Protein AF-A0A0H5PZJ0-F1 (afdb_monomer)

Structure (mmCIF, N/CA/C/O backbone):
data_AF-A0A0H5PZJ0-F1
#
_entry.id   AF-A0A0H5PZJ0-F1
#
loop_
_atom_site.group_PDB
_atom_site.id
_atom_site.type_symbol
_atom_site.label_atom_id
_atom_site.label_alt_id
_atom_site.label_comp_id
_atom_site.label_asym_id
_atom_site.label_entity_id
_atom_site.label_seq_id
_atom_site.pdbx_PDB_ins_code
_atom_site.Cartn_x
_atom_site.Cartn_y
_atom_site.Cartn_z
_atom_site.occupancy
_atom_site.B_iso_or_equiv
_atom_site.auth_seq_id
_atom_site.auth_comp_id
_atom_site.auth_asym_id
_atom_site.auth_atom_id
_atom_site.pdbx_PDB_model_num
ATOM 1 N N . MET A 1 1 ? 26.920 5.201 -25.043 1.00 36.59 1 MET A N 1
ATOM 2 C CA . MET A 1 1 ? 25.593 5.318 -24.399 1.00 36.59 1 MET A CA 1
ATOM 3 C C . MET A 1 1 ? 24.559 4.754 -25.353 1.00 36.59 1 MET A C 1
ATOM 5 O O . MET A 1 1 ? 24.297 5.384 -26.364 1.00 36.59 1 MET A O 1
ATOM 9 N N . ASN A 1 2 ? 24.051 3.547 -25.095 1.00 40.06 2 ASN A N 1
ATOM 10 C CA . ASN A 1 2 ? 23.040 2.918 -25.945 1.00 40.06 2 ASN A CA 1
ATOM 11 C C . ASN A 1 2 ? 21.695 2.981 -25.210 1.00 40.06 2 ASN A C 1
ATOM 13 O O . ASN A 1 2 ? 21.398 2.135 -24.370 1.00 40.06 2 ASN A O 1
ATOM 17 N N . GLN A 1 3 ? 20.933 4.047 -25.455 1.00 49.38 3 GLN A N 1
ATOM 18 C CA . GLN A 1 3 ? 19.572 4.203 -24.945 1.00 49.38 3 GLN A CA 1
ATOM 19 C C . GLN A 1 3 ? 18.599 3.620 -25.972 1.00 49.38 3 GLN A C 1
ATOM 21 O O . GLN A 1 3 ? 18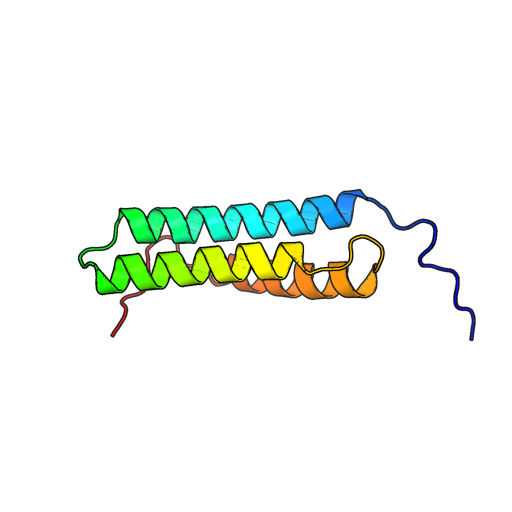.267 4.285 -26.947 1.00 49.38 3 GLN A O 1
ATOM 26 N N . ASN A 1 4 ? 18.202 2.355 -25.803 1.00 50.03 4 ASN A N 1
ATOM 27 C CA . ASN A 1 4 ? 17.067 1.780 -26.545 1.00 50.03 4 ASN A CA 1
ATOM 28 C C . ASN A 1 4 ? 16.504 0.474 -25.939 1.00 50.03 4 ASN A C 1
ATOM 30 O O . ASN A 1 4 ? 15.879 -0.307 -26.649 1.00 50.03 4 ASN A O 1
ATOM 34 N N . ASN A 1 5 ? 16.693 0.223 -24.637 1.00 51.47 5 ASN A N 1
ATOM 35 C CA . ASN A 1 5 ? 16.151 -0.980 -23.980 1.00 51.47 5 ASN A CA 1
ATOM 36 C C . ASN A 1 5 ? 14.711 -0.820 -23.453 1.00 51.47 5 ASN A C 1
ATOM 38 O O . ASN A 1 5 ? 14.109 -1.811 -23.049 1.00 51.47 5 ASN A O 1
ATOM 42 N N . ASP A 1 6 ? 14.138 0.386 -23.494 1.00 54.81 6 ASP A N 1
ATOM 43 C CA . ASP A 1 6 ? 12.806 0.659 -22.929 1.00 54.81 6 ASP A CA 1
ATOM 44 C C . ASP A 1 6 ? 11.645 0.355 -23.897 1.00 54.81 6 ASP A C 1
ATOM 46 O O . ASP A 1 6 ? 10.484 0.369 -23.500 1.00 54.81 6 ASP A O 1
ATOM 50 N N . LYS A 1 7 ? 11.918 0.049 -25.176 1.00 53.06 7 LYS A N 1
ATOM 51 C CA . LYS A 1 7 ? 10.858 -0.128 -26.192 1.00 53.06 7 LYS A CA 1
ATOM 52 C C . LYS A 1 7 ? 10.151 -1.491 -26.184 1.00 53.06 7 LYS A C 1
ATOM 54 O O . LYS A 1 7 ? 9.100 -1.606 -26.807 1.00 53.06 7 LYS A O 1
ATOM 59 N N . HIS A 1 8 ? 10.675 -2.494 -25.478 1.00 55.84 8 HIS A N 1
ATOM 60 C CA . HIS A 1 8 ? 10.104 -3.851 -25.429 1.00 55.84 8 HIS A CA 1
ATOM 61 C C . HIS A 1 8 ? 10.218 -4.464 -24.039 1.00 55.84 8 HIS A C 1
ATOM 63 O O . HIS A 1 8 ? 10.747 -5.560 -23.861 1.00 55.84 8 HIS A O 1
ATOM 69 N N . PHE A 1 9 ? 9.788 -3.721 -23.033 1.00 66.06 9 PHE A N 1
ATOM 70 C CA . PHE A 1 9 ? 9.804 -4.233 -21.682 1.00 66.06 9 PHE A CA 1
ATOM 71 C C . PHE A 1 9 ? 8.486 -4.992 -21.370 1.00 66.06 9 PHE A C 1
ATOM 73 O O . PHE A 1 9 ? 7.416 -4.590 -21.827 1.00 66.06 9 PHE A O 1
ATOM 80 N N . ASP A 1 10 ? 8.588 -6.137 -20.682 1.00 70.19 10 ASP A N 1
ATOM 81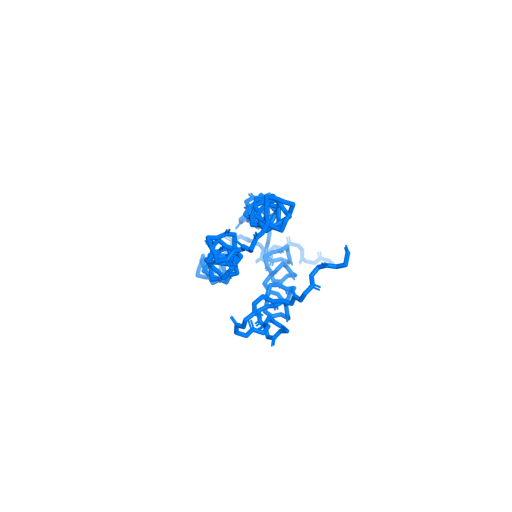 C CA . ASP A 1 10 ? 7.504 -7.107 -20.453 1.00 70.19 10 ASP A CA 1
ATOM 82 C C . ASP A 1 10 ? 6.361 -6.492 -19.620 1.00 70.19 10 ASP A C 1
ATOM 84 O O . ASP A 1 10 ? 6.575 -6.192 -18.439 1.00 70.19 10 ASP A O 1
ATOM 88 N N . PRO A 1 11 ? 5.141 -6.331 -20.173 1.00 76.75 11 PRO A N 1
ATOM 89 C CA . PRO A 1 11 ? 4.021 -5.737 -19.441 1.00 76.75 11 PRO A CA 1
ATOM 90 C C . PRO A 1 11 ? 3.724 -6.454 -18.116 1.00 76.75 11 PRO A C 1
ATOM 92 O O . PRO A 1 11 ? 3.246 -5.813 -17.178 1.00 76.75 11 PRO A O 1
ATOM 95 N N . MET A 1 12 ? 4.098 -7.732 -17.979 1.00 89.62 12 MET A N 1
ATOM 96 C CA . MET A 1 12 ? 3.865 -8.490 -16.755 1.00 89.62 12 MET A CA 1
ATOM 97 C C . MET A 1 12 ? 4.546 -7.900 -15.521 1.00 89.62 12 MET A C 1
ATOM 99 O O . MET A 1 12 ? 3.998 -8.054 -14.433 1.00 89.62 12 MET A O 1
ATOM 103 N N . ILE A 1 13 ? 5.704 -7.222 -15.605 1.00 91.44 13 ILE A N 1
ATOM 104 C CA . ILE A 1 13 ? 6.280 -6.683 -14.353 1.00 91.44 13 ILE A CA 1
ATOM 105 C C . ILE A 1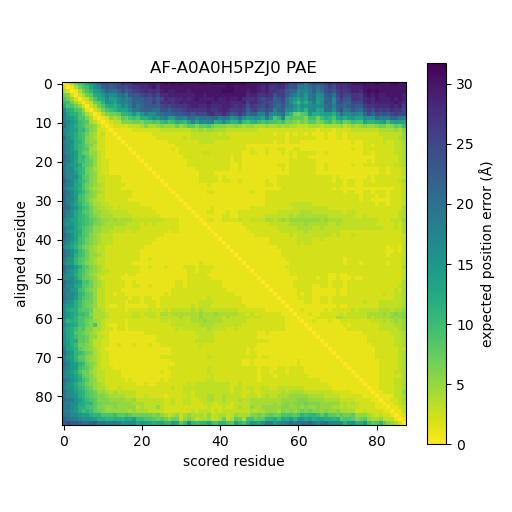 13 ? 5.489 -5.467 -13.857 1.00 91.44 13 ILE A C 1
ATOM 107 O O . ILE A 1 13 ? 5.473 -5.220 -12.651 1.00 91.44 13 ILE A O 1
ATOM 111 N N . TYR A 1 14 ? 4.836 -4.716 -14.755 1.00 93.25 14 TYR A N 1
ATOM 112 C CA . TYR A 1 14 ? 3.908 -3.672 -14.329 1.00 93.25 14 TYR A CA 1
ATOM 113 C C . TYR A 1 14 ? 2.734 -4.314 -13.593 1.00 93.25 14 TYR A C 1
ATOM 115 O O . TYR A 1 14 ? 2.398 -3.877 -12.495 1.00 93.25 14 TYR A O 1
ATOM 123 N N . ASP A 1 15 ? 2.189 -5.411 -14.118 1.00 94.75 15 ASP A N 1
ATOM 124 C CA . ASP A 1 15 ? 1.119 -6.157 -13.453 1.00 94.75 15 ASP A CA 1
ATOM 125 C C . ASP A 1 15 ? 1.563 -6.721 -12.094 1.00 94.75 15 ASP A C 1
ATOM 127 O O . ASP A 1 15 ? 0.840 -6.584 -11.109 1.00 94.75 15 ASP A O 1
ATOM 131 N N . VAL A 1 16 ? 2.788 -7.250 -11.983 1.00 96.62 16 VAL A N 1
ATOM 132 C CA . VAL A 1 16 ? 3.372 -7.684 -10.698 1.00 96.62 16 VAL A CA 1
ATOM 133 C C . VAL A 1 16 ? 3.438 -6.525 -9.701 1.00 96.62 16 VAL A C 1
ATOM 135 O O . VAL A 1 16 ? 3.073 -6.690 -8.536 1.00 96.62 16 VAL A O 1
ATOM 138 N N . MET A 1 17 ? 3.875 -5.341 -10.135 1.00 97.94 17 MET A N 1
ATOM 139 C CA . MET A 1 17 ? 3.893 -4.145 -9.290 1.00 97.94 17 MET A CA 1
ATOM 140 C C . MET A 1 17 ? 2.475 -3.763 -8.827 1.00 97.94 17 MET A C 1
ATOM 142 O O . MET A 1 17 ? 2.265 -3.448 -7.653 1.00 97.94 17 MET A O 1
ATOM 146 N N . ARG A 1 18 ? 1.489 -3.804 -9.734 1.00 97.69 18 ARG A N 1
ATOM 147 C CA . ARG A 1 18 ? 0.077 -3.499 -9.443 1.00 97.69 18 ARG A CA 1
ATOM 148 C C . ARG A 1 18 ? -0.533 -4.492 -8.457 1.00 97.69 18 ARG A C 1
ATOM 150 O O . ARG A 1 18 ? -1.281 -4.082 -7.568 1.00 97.69 18 ARG A O 1
ATOM 157 N N . GLU A 1 19 ? -0.197 -5.765 -8.591 1.00 98.25 19 GLU A N 1
ATOM 158 C CA . GLU A 1 19 ? -0.670 -6.832 -7.714 1.00 98.25 19 GLU A CA 1
ATOM 159 C C . GLU A 1 19 ? -0.106 -6.677 -6.294 1.00 98.25 19 GLU A C 1
ATOM 161 O O . GLU A 1 19 ? -0.861 -6.675 -5.324 1.00 98.25 19 GLU A O 1
ATOM 166 N N . LEU A 1 20 ? 1.196 -6.404 -6.152 1.00 98.44 20 LEU A N 1
ATOM 167 C CA . LEU A 1 20 ? 1.804 -6.113 -4.846 1.00 98.44 20 LEU A CA 1
ATOM 168 C C . LEU A 1 20 ? 1.155 -4.904 -4.160 1.00 98.44 20 LEU A C 1
ATOM 170 O O . LEU A 1 20 ? 0.843 -4.954 -2.970 1.00 98.44 20 LEU A O 1
ATOM 174 N N . SER A 1 21 ? 0.914 -3.827 -4.914 1.00 98.50 21 SER A N 1
ATOM 175 C CA . SER A 1 21 ? 0.191 -2.655 -4.407 1.00 98.50 21 SER A CA 1
ATOM 176 C C . SER A 1 21 ? -1.216 -3.027 -3.928 1.00 98.50 21 SER A C 1
ATOM 178 O O . SER A 1 21 ? -1.634 -2.580 -2.863 1.00 98.50 21 SER A O 1
ATOM 180 N N . THR A 1 22 ? -1.922 -3.884 -4.668 1.00 98.44 22 THR A N 1
ATOM 181 C CA . THR A 1 22 ? -3.272 -4.346 -4.316 1.00 98.44 22 THR A CA 1
ATOM 182 C C . THR A 1 22 ? -3.274 -5.164 -3.025 1.00 98.44 22 THR A C 1
ATOM 184 O O . THR A 1 22 ? -4.136 -4.946 -2.176 1.00 98.44 22 THR A O 1
ATOM 187 N N . GLN A 1 23 ? -2.284 -6.034 -2.817 1.00 98.38 23 GLN A N 1
ATOM 188 C CA . GLN A 1 23 ? -2.149 -6.804 -1.574 1.00 98.38 23 GLN A CA 1
ATOM 189 C C . GLN A 1 23 ? -1.913 -5.904 -0.354 1.00 98.38 23 GLN A C 1
ATOM 191 O O . GLN A 1 23 ? -2.541 -6.099 0.688 1.00 98.38 23 GLN A O 1
ATOM 196 N N . ILE A 1 24 ? -1.056 -4.886 -0.487 1.00 98.56 24 ILE A N 1
ATOM 197 C CA . ILE A 1 24 ? -0.798 -3.908 0.581 1.00 98.56 24 ILE A CA 1
ATOM 198 C C . ILE A 1 24 ? -2.055 -3.082 0.876 1.00 98.56 24 ILE A C 1
ATOM 200 O O . ILE A 1 24 ? -2.450 -2.959 2.034 1.00 98.56 24 ILE A O 1
ATOM 204 N N . VAL A 1 25 ? -2.723 -2.573 -0.164 1.00 98.38 25 VAL A N 1
ATOM 205 C CA . VAL A 1 25 ? -3.989 -1.831 -0.037 1.00 98.38 25 VAL A CA 1
ATOM 206 C C . VAL A 1 25 ? -5.052 -2.679 0.658 1.00 98.38 25 VAL A C 1
ATOM 208 O O . VAL A 1 25 ? -5.729 -2.185 1.553 1.00 98.38 25 VAL A 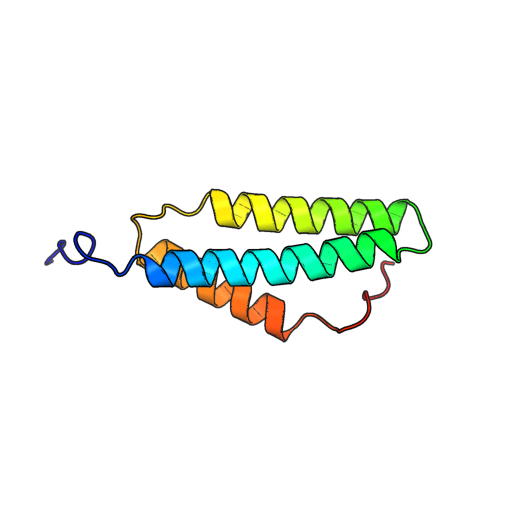O 1
ATOM 211 N N . GLY A 1 26 ? -5.169 -3.960 0.299 1.00 97.94 26 GLY A N 1
ATOM 212 C CA . GLY A 1 26 ? -6.086 -4.889 0.954 1.00 97.94 26 GLY A CA 1
ATOM 213 C C . GLY A 1 26 ? -5.775 -5.072 2.440 1.00 97.94 26 GLY A C 1
ATOM 214 O O . GLY A 1 26 ? -6.693 -5.065 3.256 1.00 97.94 26 GLY A O 1
ATOM 215 N N . ARG A 1 27 ? -4.490 -5.171 2.816 1.00 98.00 27 ARG A N 1
ATOM 216 C CA . ARG A 1 27 ? -4.077 -5.274 4.226 1.00 98.00 27 ARG A CA 1
ATOM 217 C C . ARG A 1 27 ? -4.445 -4.021 5.019 1.00 98.00 27 ARG A C 1
ATOM 219 O O . ARG A 1 27 ? -5.036 -4.142 6.085 1.00 98.00 27 ARG A O 1
ATOM 226 N N . TYR A 1 28 ? -4.137 -2.838 4.497 1.00 98.44 28 TYR A N 1
ATOM 227 C CA . TYR A 1 28 ? -4.487 -1.575 5.147 1.00 98.44 28 TYR A CA 1
ATOM 228 C C . TYR A 1 28 ? -6.001 -1.352 5.219 1.00 98.44 28 TYR A C 1
ATOM 230 O O . TYR A 1 28 ? -6.498 -0.932 6.254 1.00 98.44 28 TYR A O 1
ATOM 238 N N . SER A 1 29 ? -6.756 -1.704 4.177 1.00 98.12 29 SER A N 1
ATOM 239 C CA . SER A 1 29 ? -8.222 -1.621 4.202 1.00 98.12 29 SER A CA 1
ATOM 240 C C . SER A 1 29 ? -8.850 -2.581 5.225 1.00 98.12 29 SER A C 1
ATOM 242 O O . SER A 1 29 ? -9.828 -2.231 5.889 1.00 98.12 29 SER A O 1
ATOM 244 N N . ALA A 1 30 ? -8.267 -3.770 5.419 1.00 98.00 30 ALA A N 1
ATOM 245 C CA . ALA A 1 30 ? -8.680 -4.669 6.496 1.00 98.00 30 ALA A CA 1
ATOM 246 C C . ALA A 1 30 ? -8.427 -4.039 7.877 1.00 98.00 30 ALA A C 1
ATOM 248 O O . ALA A 1 30 ? -9.314 -4.041 8.723 1.00 98.00 30 ALA A O 1
ATOM 249 N N . TRP A 1 31 ? -7.261 -3.424 8.086 1.00 98.31 31 TRP A N 1
ATOM 250 C CA . TRP A 1 31 ? -6.947 -2.737 9.342 1.00 98.31 31 TRP A CA 1
ATOM 251 C C . TRP A 1 31 ? -7.793 -1.490 9.597 1.00 98.31 31 TRP A C 1
ATOM 253 O O . TRP A 1 31 ? -8.135 -1.226 10.743 1.00 98.31 31 TRP A O 1
ATOM 263 N N . GLU A 1 32 ? -8.172 -0.752 8.553 1.00 98.06 32 GLU A N 1
ATOM 264 C CA . GLU A 1 32 ? -9.170 0.320 8.644 1.00 98.06 32 GLU A CA 1
ATOM 265 C C . GLU A 1 32 ? -10.506 -0.224 9.165 1.00 98.06 32 GLU A C 1
ATOM 267 O O . GLU A 1 32 ? -11.109 0.371 10.053 1.00 98.06 32 GLU A O 1
ATOM 272 N N . THR A 1 33 ? -10.942 -1.376 8.647 1.00 97.62 33 THR A N 1
ATOM 273 C CA . THR A 1 33 ? -12.206 -2.020 9.042 1.00 97.62 33 THR A CA 1
ATOM 274 C C . THR A 1 33 ? -12.162 -2.563 10.475 1.00 97.62 33 THR A C 1
ATOM 276 O O . THR A 1 33 ? -13.171 -2.548 11.174 1.00 97.62 33 THR A O 1
ATOM 279 N N . GLU A 1 34 ? -11.001 -3.051 10.916 1.00 96.62 34 GLU A N 1
ATOM 280 C CA . GLU A 1 34 ? -10.781 -3.636 12.247 1.00 96.62 34 GLU A CA 1
ATOM 281 C C . GLU A 1 34 ? -10.377 -2.608 13.321 1.00 96.62 34 GLU A C 1
ATOM 283 O O . GLU A 1 34 ? -10.213 -2.971 14.488 1.00 96.62 34 GLU A O 1
ATOM 288 N N . ALA A 1 35 ? -10.189 -1.341 12.946 1.00 97.06 35 ALA A N 1
ATOM 289 C CA . ALA A 1 35 ? -9.728 -0.284 13.838 1.00 97.06 35 ALA A CA 1
ATOM 290 C C . ALA A 1 35 ? -10.675 -0.065 15.031 1.00 97.06 35 ALA A C 1
ATOM 292 O O . ALA A 1 35 ? -11.897 -0.032 14.886 1.00 97.06 35 ALA A O 1
ATOM 293 N N . ALA A 1 36 ? -10.107 0.149 16.222 1.00 95.06 36 ALA A N 1
ATOM 294 C CA . ALA A 1 36 ? -10.884 0.383 17.439 1.00 95.06 36 ALA A CA 1
ATOM 295 C C . ALA A 1 36 ? -11.335 1.846 17.567 1.00 95.06 36 ALA A C 1
ATOM 297 O O . ALA A 1 36 ? -12.255 2.155 18.328 1.00 95.06 36 ALA A O 1
ATOM 298 N N . THR A 1 37 ? -10.677 2.754 16.844 1.00 96.50 37 THR A N 1
ATOM 299 C CA . THR A 1 37 ? -10.959 4.190 16.882 1.00 96.50 37 THR A CA 1
ATOM 300 C C . THR A 1 37 ? -11.045 4.791 15.483 1.00 96.50 37 THR A C 1
ATOM 302 O O . THR A 1 37 ? -10.391 4.337 14.545 1.00 96.50 37 THR A O 1
ATOM 305 N N . GLU A 1 38 ? -11.786 5.893 15.352 1.00 96.62 38 GLU A N 1
ATOM 306 C CA . GLU A 1 38 ? -11.852 6.659 14.099 1.00 96.62 38 GLU A CA 1
ATOM 307 C C . GLU A 1 38 ? -10.479 7.182 13.658 1.00 96.62 38 GLU A C 1
ATOM 309 O O . GLU A 1 38 ? -10.199 7.272 12.465 1.00 96.62 38 GLU A O 1
ATOM 314 N N . ARG A 1 39 ? -9.601 7.510 14.615 1.00 96.12 39 ARG A N 1
ATOM 315 C CA . ARG A 1 39 ? -8.231 7.950 14.328 1.00 96.12 39 ARG A CA 1
ATOM 316 C C . ARG A 1 39 ? -7.430 6.843 13.649 1.00 96.12 39 ARG A C 1
ATOM 318 O O . ARG A 1 39 ? -6.749 7.114 12.664 1.00 96.12 39 ARG A O 1
ATOM 325 N N . GLU A 1 40 ? -7.506 5.623 14.171 1.00 97.00 40 GLU A N 1
ATOM 326 C CA . GLU A 1 40 ? -6.831 4.468 13.578 1.00 97.00 40 GLU A CA 1
ATOM 327 C C . GLU A 1 40 ? -7.408 4.140 12.200 1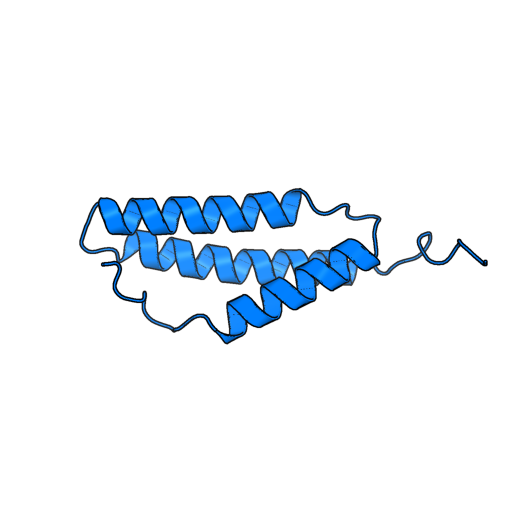.00 97.00 40 GLU A C 1
ATOM 329 O O . GLU A 1 40 ? -6.647 3.970 11.249 1.00 97.00 40 GLU A O 1
ATOM 334 N N . ALA A 1 41 ? -8.738 4.138 12.065 1.00 97.75 41 ALA A N 1
ATOM 335 C CA . ALA A 1 41 ? -9.401 3.917 10.783 1.00 97.75 41 ALA A CA 1
ATOM 336 C C . ALA A 1 41 ? -8.939 4.944 9.740 1.00 97.75 41 ALA A C 1
ATOM 338 O O . ALA A 1 41 ? -8.507 4.582 8.647 1.00 97.75 41 ALA A O 1
ATOM 339 N N . LYS A 1 42 ? -8.936 6.232 10.105 1.00 98.19 42 LYS A N 1
ATOM 340 C CA . LYS A 1 42 ? -8.482 7.318 9.234 1.00 98.19 42 LYS A CA 1
ATOM 341 C C . LYS A 1 42 ? -7.014 7.169 8.831 1.00 98.19 42 LYS A C 1
ATOM 343 O O . LYS A 1 42 ? -6.687 7.407 7.673 1.00 98.19 42 LYS A O 1
ATOM 348 N N . HIS A 1 43 ? -6.138 6.766 9.749 1.00 98.00 43 HIS A N 1
ATOM 349 C CA . HIS A 1 43 ? -4.735 6.527 9.415 1.00 98.00 43 HIS A CA 1
ATOM 350 C C . HIS A 1 43 ? -4.594 5.435 8.350 1.00 98.00 43 HIS A C 1
ATOM 352 O O . HIS A 1 43 ? -3.956 5.648 7.321 1.00 98.00 43 HIS A O 1
ATOM 358 N N . TRP A 1 44 ? -5.236 4.283 8.556 1.00 98.06 44 TRP A N 1
ATOM 359 C CA . TRP A 1 44 ? -5.173 3.188 7.590 1.00 98.06 44 TRP A CA 1
ATOM 360 C C . TRP A 1 44 ? -5.826 3.544 6.255 1.00 98.06 44 TRP A C 1
ATOM 362 O O . TRP A 1 44 ? -5.325 3.134 5.205 1.00 98.06 44 TRP A O 1
ATOM 372 N N . HIS A 1 45 ? -6.872 4.371 6.292 1.00 98.31 45 HIS A N 1
ATOM 373 C CA . HIS A 1 45 ? -7.492 4.949 5.109 1.00 98.31 45 HIS A CA 1
ATOM 374 C C . HIS A 1 45 ? -6.501 5.763 4.266 1.00 98.31 45 HIS A C 1
ATOM 376 O O . HIS A 1 45 ? -6.357 5.568 3.055 1.00 98.31 45 HIS A O 1
ATOM 382 N N . GLU A 1 46 ? -5.789 6.678 4.921 1.00 98.50 46 GLU A N 1
ATOM 383 C CA . GLU A 1 46 ? -4.777 7.523 4.293 1.00 98.50 46 GLU A CA 1
ATOM 384 C C . GLU A 1 46 ? -3.619 6.686 3.730 1.00 98.50 46 GLU A C 1
ATOM 386 O O . GLU A 1 46 ? -3.178 6.932 2.604 1.00 98.50 46 GLU A O 1
ATOM 391 N N . GLU A 1 47 ? -3.179 5.651 4.450 1.00 98.31 47 GLU A N 1
ATOM 392 C CA . GLU A 1 47 ? -2.093 4.771 4.010 1.00 98.31 47 GLU A CA 1
ATOM 393 C C . GLU A 1 47 ? -2.449 3.960 2.758 1.00 98.31 47 GLU A C 1
ATOM 395 O O . GLU A 1 47 ? -1.660 3.912 1.805 1.00 98.31 47 GLU A O 1
ATOM 400 N N . TRP A 1 48 ? -3.642 3.358 2.683 1.00 97.81 48 TRP A N 1
ATOM 401 C CA . TRP A 1 48 ? -4.013 2.628 1.467 1.00 97.81 48 TRP A CA 1
ATOM 402 C C . TRP A 1 48 ? -4.245 3.566 0.283 1.00 97.81 48 TRP A C 1
ATOM 404 O O . TRP A 1 48 ? -3.874 3.226 -0.848 1.00 97.81 48 TRP A O 1
ATOM 414 N N . LEU A 1 49 ? -4.787 4.768 0.514 1.00 98.31 49 LEU A N 1
ATOM 415 C CA . LEU A 1 49 ? -4.900 5.791 -0.525 1.00 98.31 49 LEU A CA 1
ATOM 416 C C . LEU A 1 49 ? -3.526 6.202 -1.051 1.00 98.31 49 LEU A C 1
ATOM 418 O O . LEU A 1 49 ? -3.337 6.278 -2.271 1.00 98.31 49 LEU A O 1
ATOM 422 N N . ARG A 1 50 ? -2.565 6.426 -0.150 1.00 98.38 50 ARG A N 1
ATOM 423 C CA . ARG A 1 50 ? -1.185 6.783 -0.482 1.00 98.38 50 ARG A CA 1
ATOM 424 C C . ARG A 1 50 ? -0.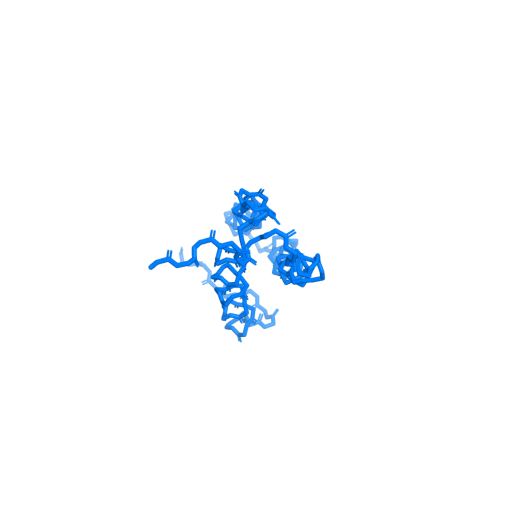547 5.722 -1.374 1.00 98.38 50 ARG A C 1
ATOM 426 O O . ARG A 1 50 ? -0.173 6.037 -2.504 1.00 98.38 50 ARG A O 1
ATOM 433 N N . VA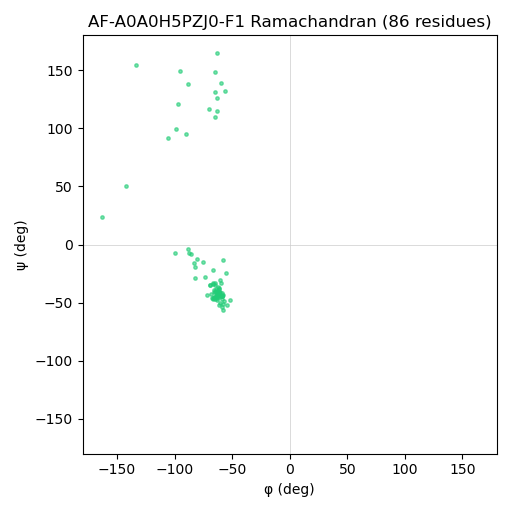L A 1 51 ? -0.521 4.459 -0.941 1.00 98.31 51 VAL A N 1
ATOM 434 C CA . VAL A 1 51 ? 0.079 3.354 -1.716 1.00 98.31 51 VAL A CA 1
ATOM 435 C C . VAL A 1 51 ? -0.589 3.190 -3.083 1.00 98.31 51 VAL A C 1
ATOM 437 O O . VAL A 1 51 ? 0.091 3.034 -4.102 1.00 98.31 51 VAL A O 1
ATOM 440 N N . ARG A 1 52 ? -1.923 3.265 -3.139 1.00 97.62 52 ARG A N 1
ATOM 441 C CA . ARG A 1 52 ? -2.678 3.170 -4.396 1.00 97.62 52 ARG A CA 1
ATOM 442 C C . ARG A 1 52 ? -2.312 4.288 -5.371 1.00 97.62 52 ARG A C 1
ATOM 444 O O . ARG A 1 52 ? -2.211 4.031 -6.574 1.00 97.62 52 ARG A O 1
ATOM 451 N N . ASN A 1 53 ? -2.164 5.515 -4.878 1.00 98.31 53 ASN A N 1
ATOM 452 C CA . ASN A 1 53 ? -1.842 6.679 -5.698 1.00 98.31 53 ASN A CA 1
ATOM 453 C C . ASN A 1 53 ? -0.391 6.634 -6.184 1.00 98.31 53 ASN A C 1
ATOM 455 O O . ASN A 1 53 ? -0.152 6.827 -7.374 1.00 98.31 53 ASN A O 1
ATOM 459 N N . GLU A 1 54 ? 0.556 6.285 -5.315 1.00 98.00 54 GLU A N 1
ATOM 460 C CA . GLU A 1 54 ? 1.962 6.118 -5.691 1.00 98.00 54 GLU A CA 1
ATOM 461 C C . GLU A 1 54 ? 2.140 5.055 -6.783 1.00 98.00 54 GLU A C 1
ATOM 463 O O . GLU A 1 54 ? 2.785 5.311 -7.797 1.00 98.00 54 GLU A O 1
ATOM 468 N N . ALA A 1 55 ? 1.506 3.885 -6.641 1.00 97.38 55 ALA A N 1
ATOM 469 C CA . ALA A 1 55 ? 1.582 2.822 -7.646 1.00 97.38 55 ALA A CA 1
ATOM 470 C C . ALA A 1 55 ? 0.898 3.185 -8.978 1.00 97.38 55 ALA A C 1
ATOM 472 O O . ALA A 1 55 ? 1.184 2.579 -10.009 1.00 97.38 55 ALA A O 1
ATOM 473 N N . ARG A 1 56 ? -0.041 4.142 -8.981 1.00 95.75 56 ARG A N 1
ATOM 474 C CA . ARG A 1 56 ? -0.650 4.682 -10.212 1.00 95.75 56 ARG A CA 1
ATOM 475 C C . ARG A 1 56 ? 0.199 5.751 -10.882 1.00 95.75 56 ARG A C 1
ATOM 477 O O . ARG A 1 56 ? 0.091 5.909 -12.092 1.00 95.75 56 ARG A O 1
ATOM 484 N N . ALA A 1 57 ? 0.996 6.480 -10.109 1.00 97.19 57 ALA A N 1
ATOM 485 C CA . ALA A 1 57 ? 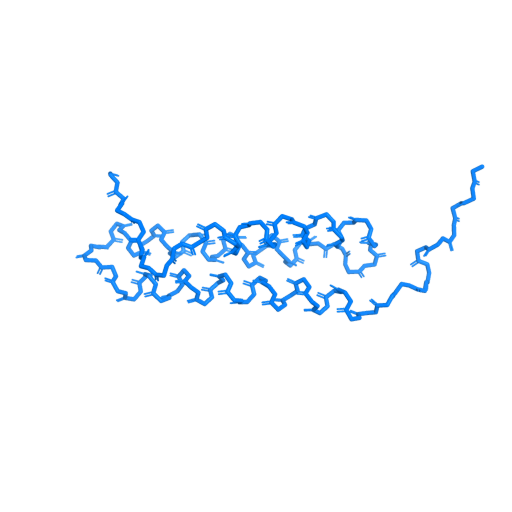1.865 7.532 -10.617 1.00 97.19 57 ALA A CA 1
ATOM 486 C C . ALA A 1 57 ? 3.117 6.983 -11.326 1.00 97.19 57 ALA A C 1
ATOM 488 O O . ALA A 1 57 ? 3.777 7.727 -12.048 1.00 97.19 57 ALA A O 1
ATOM 489 N N . VAL A 1 58 ? 3.445 5.698 -11.142 1.00 96.56 58 VAL A N 1
ATOM 490 C CA . VAL A 1 58 ? 4.547 5.046 -11.860 1.00 96.56 58 VAL A CA 1
ATOM 491 C C . VAL A 1 58 ? 4.265 5.023 -13.359 1.00 96.56 58 VAL A C 1
ATOM 493 O O . VAL A 1 58 ? 3.242 4.497 -13.805 1.00 96.56 58 VAL A O 1
ATOM 496 N N . ASP A 1 59 ? 5.214 5.540 -14.139 1.00 93.06 59 ASP A N 1
ATOM 497 C CA . ASP A 1 59 ? 5.176 5.436 -15.592 1.00 93.06 59 ASP A CA 1
ATOM 498 C C . ASP A 1 59 ? 5.293 3.969 -16.024 1.00 93.06 59 ASP A C 1
ATOM 500 O O . ASP A 1 59 ? 6.354 3.352 -15.937 1.00 93.06 59 ASP A O 1
ATOM 504 N N . SER A 1 60 ? 4.189 3.428 -16.542 1.00 90.25 60 SER A N 1
ATOM 505 C CA . SER A 1 60 ? 4.097 2.066 -17.087 1.00 90.25 60 SER A CA 1
ATOM 506 C C . SER A 1 60 ? 5.070 1.763 -18.236 1.00 90.25 60 SER A C 1
ATOM 508 O O . SER A 1 60 ? 5.241 0.601 -18.594 1.00 90.25 60 SER A O 1
ATOM 510 N N . ARG A 1 61 ? 5.707 2.781 -18.831 1.00 88.69 61 ARG A N 1
ATOM 511 C CA . ARG A 1 61 ? 6.710 2.619 -19.895 1.00 88.69 61 ARG A CA 1
ATOM 512 C C . ARG A 1 61 ? 8.148 2.709 -19.392 1.00 88.69 61 ARG A C 1
ATOM 514 O O . ARG A 1 61 ? 9.071 2.449 -20.159 1.00 88.69 61 ARG A O 1
ATOM 521 N N . SER A 1 62 ? 8.355 3.058 -18.125 1.00 92.19 62 SER A N 1
ATOM 522 C CA . SER A 1 62 ? 9.682 3.167 -17.528 1.00 92.19 62 SER A CA 1
ATOM 523 C C . SER A 1 62 ? 10.008 1.906 -16.736 1.00 92.19 62 SER A C 1
ATOM 525 O O . SER A 1 62 ? 9.610 1.753 -15.581 1.00 92.19 62 SER A O 1
ATOM 527 N N . ARG A 1 63 ? 10.780 0.998 -17.345 1.00 91.56 63 ARG A N 1
ATOM 528 C CA . ARG A 1 63 ? 11.214 -0.244 -16.691 1.00 91.56 63 ARG A CA 1
ATOM 529 C C . ARG A 1 63 ? 11.862 0.020 -15.330 1.00 91.56 63 ARG A C 1
ATOM 531 O O . ARG A 1 63 ? 11.509 -0.627 -14.349 1.00 91.56 63 ARG A O 1
ATOM 538 N N . SER A 1 64 ? 12.786 0.976 -15.269 1.00 93.88 64 SER A N 1
ATOM 539 C CA . SER A 1 64 ? 13.513 1.306 -14.040 1.00 93.88 64 SER A CA 1
ATOM 540 C C . SER A 1 64 ? 12.590 1.840 -12.943 1.00 93.88 64 SER A C 1
ATOM 542 O O . SER A 1 64 ? 12.758 1.466 -11.783 1.00 93.88 64 SER A O 1
ATOM 544 N N . ALA A 1 65 ? 11.585 2.654 -13.287 1.00 95.69 65 ALA A N 1
ATOM 545 C CA . ALA A 1 65 ? 10.597 3.131 -12.321 1.00 95.69 65 ALA A CA 1
ATOM 546 C C . ALA A 1 65 ? 9.729 1.985 -11.779 1.00 95.69 65 ALA A C 1
ATOM 548 O O . ALA A 1 65 ? 9.469 1.923 -10.575 1.00 95.69 65 ALA A O 1
ATOM 549 N N . ILE A 1 66 ? 9.325 1.052 -12.649 1.00 95.88 66 ILE A N 1
ATOM 550 C CA . ILE A 1 66 ? 8.531 -0.112 -12.245 1.00 95.88 66 ILE A CA 1
ATOM 551 C C . ILE A 1 66 ? 9.347 -1.038 -11.344 1.00 95.88 66 ILE A C 1
ATOM 553 O O . ILE A 1 66 ? 8.861 -1.446 -10.290 1.00 95.88 66 ILE A O 1
ATOM 557 N N . GLU A 1 67 ? 10.589 -1.359 -11.711 1.00 96.38 67 GLU A N 1
ATOM 558 C CA . GLU A 1 67 ? 11.468 -2.213 -10.904 1.00 96.38 67 GLU A CA 1
ATOM 559 C C . GLU A 1 67 ? 11.754 -1.581 -9.533 1.00 96.38 67 GLU A C 1
ATOM 561 O O . GLU A 1 67 ? 11.669 -2.272 -8.515 1.00 96.38 67 GLU A O 1
ATOM 566 N N . ALA A 1 68 ? 11.999 -0.266 -9.483 1.00 97.69 68 ALA A N 1
ATOM 567 C CA . ALA A 1 68 ? 12.220 0.460 -8.234 1.00 97.69 68 ALA A CA 1
ATOM 568 C C . ALA A 1 68 ? 10.994 0.403 -7.308 1.00 97.69 68 ALA A C 1
ATOM 570 O O . ALA A 1 68 ? 11.114 -0.029 -6.158 1.00 97.69 68 ALA A O 1
ATOM 571 N N . LYS A 1 69 ? 9.799 0.753 -7.809 1.00 98.31 69 LYS A N 1
ATOM 572 C CA . LYS A 1 69 ? 8.574 0.689 -6.996 1.00 98.31 69 LYS A CA 1
ATOM 573 C C . LYS A 1 69 ? 8.211 -0.756 -6.638 1.00 98.31 69 LYS A C 1
ATOM 575 O O . LYS A 1 69 ? 7.741 -1.011 -5.536 1.00 98.31 69 LYS A O 1
ATOM 580 N N . THR A 1 70 ? 8.483 -1.729 -7.508 1.00 98.31 70 THR A N 1
ATOM 581 C CA . THR A 1 70 ? 8.296 -3.158 -7.197 1.00 98.31 70 THR A CA 1
ATOM 582 C C . THR A 1 70 ? 9.172 -3.596 -6.027 1.00 98.31 70 THR A C 1
ATOM 584 O O . THR A 1 70 ? 8.699 -4.313 -5.146 1.00 98.31 70 THR A O 1
ATOM 587 N N . ALA A 1 71 ? 10.444 -3.189 -5.998 1.00 98.44 71 ALA A N 1
ATOM 588 C CA . ALA A 1 71 ? 11.354 -3.521 -4.905 1.00 98.44 71 ALA A CA 1
ATOM 589 C C . ALA A 1 71 ? 10.885 -2.920 -3.571 1.00 98.44 71 ALA A C 1
ATOM 591 O O . ALA A 1 71 ? 10.862 -3.627 -2.563 1.00 98.44 71 ALA A O 1
ATOM 592 N N . GLU A 1 72 ? 10.449 -1.660 -3.596 1.00 98.50 72 GLU A N 1
ATOM 593 C CA . GLU A 1 72 ? 9.860 -0.967 -2.449 1.00 98.50 72 GLU A CA 1
ATOM 594 C C . GLU A 1 72 ? 8.612 -1.696 -1.930 1.00 98.50 72 GLU A C 1
ATOM 596 O O . GLU A 1 72 ? 8.580 -2.101 -0.772 1.00 98.50 72 GLU A O 1
ATOM 601 N N . LEU A 1 73 ? 7.628 -1.965 -2.799 1.00 98.56 73 LEU A N 1
ATOM 602 C CA . LEU A 1 73 ? 6.386 -2.649 -2.417 1.00 98.56 73 LEU A CA 1
ATOM 603 C C . LEU A 1 73 ? 6.651 -4.061 -1.878 1.00 98.56 73 LEU A C 1
ATOM 605 O O . LEU A 1 73 ? 5.997 -4.494 -0.932 1.00 98.56 73 LEU A O 1
ATOM 609 N N . ARG A 1 74 ? 7.624 -4.790 -2.438 1.00 98.50 74 ARG A N 1
ATOM 610 C CA . ARG A 1 74 ? 8.028 -6.099 -1.901 1.00 98.50 74 ARG A CA 1
ATOM 611 C C . ARG A 1 74 ? 8.568 -5.988 -0.483 1.00 98.50 74 ARG A C 1
ATOM 613 O O . ARG A 1 74 ? 8.257 -6.848 0.334 1.00 98.50 74 ARG A O 1
ATOM 620 N N . GLU A 1 75 ? 9.388 -4.980 -0.201 1.00 98.44 75 GLU A N 1
ATOM 621 C CA . GLU A 1 75 ? 9.908 -4.774 1.149 1.00 98.44 75 GLU A CA 1
ATOM 622 C C . GLU A 1 75 ? 8.795 -4.379 2.113 1.00 98.44 75 GLU A C 1
ATOM 624 O O . GLU A 1 75 ? 8.666 -5.001 3.164 1.00 98.44 75 GLU A O 1
ATOM 629 N N . THR A 1 76 ? 7.924 -3.446 1.722 1.00 97.69 76 THR A N 1
ATOM 630 C CA . THR A 1 76 ? 6.751 -3.081 2.523 1.00 97.69 76 THR A CA 1
ATOM 631 C C . THR A 1 76 ? 5.908 -4.310 2.842 1.00 97.69 76 THR A C 1
ATOM 633 O O . THR A 1 76 ? 5.647 -4.583 4.009 1.00 97.69 76 THR A O 1
ATOM 636 N N . LEU A 1 77 ? 5.538 -5.110 1.837 1.00 96.88 77 LEU A N 1
ATOM 637 C CA . LEU A 1 77 ? 4.710 -6.297 2.046 1.00 96.88 77 LEU A CA 1
ATOM 638 C C . LEU A 1 77 ? 5.377 -7.326 2.969 1.00 96.88 77 LEU A C 1
ATOM 640 O O . LEU A 1 77 ? 4.693 -7.918 3.800 1.00 96.88 77 LEU A O 1
ATOM 644 N N . ARG A 1 78 ? 6.699 -7.522 2.860 1.00 97.25 78 ARG A N 1
ATOM 645 C CA . ARG A 1 78 ? 7.458 -8.402 3.768 1.00 97.25 78 ARG A CA 1
ATOM 646 C C . ARG A 1 78 ? 7.421 -7.926 5.218 1.00 97.25 78 ARG A C 1
ATOM 648 O O . ARG A 1 78 ? 7.410 -8.757 6.120 1.00 97.25 78 ARG A O 1
ATOM 655 N N . GLN A 1 79 ? 7.438 -6.614 5.432 1.00 96.38 79 GLN A N 1
ATOM 656 C CA . GLN A 1 79 ? 7.450 -6.009 6.762 1.00 96.38 79 GLN A CA 1
ATOM 657 C C . GLN A 1 79 ? 6.054 -5.892 7.384 1.00 96.38 79 GLN A C 1
ATOM 659 O O . GLN A 1 79 ? 5.953 -5.682 8.592 1.00 96.38 79 GLN A O 1
ATOM 664 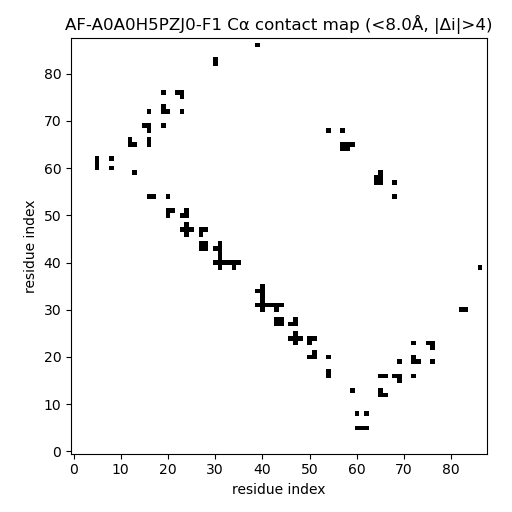N N . LEU A 1 80 ? 4.978 -6.023 6.598 1.00 94.88 80 LEU A N 1
ATOM 665 C CA . LEU A 1 80 ? 3.620 -5.874 7.114 1.00 94.88 80 LEU A CA 1
ATOM 666 C C . LEU A 1 80 ? 3.238 -7.045 8.037 1.00 94.88 80 LEU A C 1
ATOM 668 O O . LEU A 1 80 ? 3.102 -8.180 7.564 1.00 94.88 80 LEU A O 1
ATOM 672 N N . PRO A 1 81 ? 2.982 -6.793 9.336 1.00 95.31 81 PRO A N 1
ATOM 673 C CA . PRO A 1 81 ? 2.454 -7.818 10.231 1.00 95.31 81 PRO A CA 1
ATOM 674 C C . PRO A 1 81 ? 1.067 -8.288 9.776 1.00 95.31 81 PRO A C 1
ATOM 676 O O . PRO A 1 81 ? 0.410 -7.642 8.968 1.00 95.31 81 PRO A O 1
ATOM 679 N N . THR A 1 82 ? 0.578 -9.417 10.290 1.00 91.88 82 THR A N 1
ATOM 680 C CA . THR A 1 82 ? -0.802 -9.861 10.009 1.00 91.88 82 THR A CA 1
ATOM 681 C C . THR A 1 82 ? -1.834 -8.940 10.664 1.00 91.88 82 THR A C 1
ATOM 683 O O . THR A 1 82 ? -2.822 -8.573 10.034 1.00 91.88 82 THR A O 1
ATOM 686 N N . LYS A 1 83 ? -1.587 -8.540 11.915 1.00 92.75 83 LYS A N 1
ATOM 687 C CA . LYS A 1 83 ? -2.442 -7.619 12.675 1.00 92.75 83 LYS A CA 1
ATOM 688 C C . LYS A 1 83 ? -1.929 -6.192 12.562 1.00 92.75 83 LYS A C 1
ATOM 690 O O . LYS A 1 83 ? -0.715 -6.006 12.480 1.00 92.75 83 LYS A O 1
ATOM 695 N N . ALA A 1 84 ? -2.839 -5.223 12.615 1.00 93.44 84 ALA A N 1
ATOM 696 C CA . ALA A 1 84 ? -2.478 -3.814 12.614 1.00 93.44 84 ALA A CA 1
ATOM 697 C C . ALA A 1 84 ? -1.511 -3.514 13.774 1.00 93.44 84 ALA A C 1
ATOM 699 O O . ALA A 1 84 ? -1.764 -3.953 14.903 1.00 93.44 84 ALA A O 1
ATOM 700 N N . PRO A 1 85 ? -0.399 -2.803 13.530 1.00 93.06 85 PRO A N 1
ATOM 701 C CA . PRO A 1 85 ? 0.413 -2.280 14.616 1.00 93.06 85 PRO A CA 1
ATOM 702 C C . PRO A 1 85 ? -0.389 -1.237 15.405 1.00 93.06 85 PRO A C 1
ATOM 704 O O . PRO A 1 85 ? -1.222 -0.525 14.844 1.00 93.06 85 PRO A O 1
ATOM 707 N N . ALA A 1 86 ? -0.125 -1.141 16.708 1.00 89.00 86 ALA A N 1
ATOM 708 C CA . ALA A 1 86 ? -0.739 -0.119 17.546 1.00 89.00 86 ALA A CA 1
ATOM 709 C C . ALA A 1 86 ? -0.276 1.274 17.098 1.00 89.00 86 ALA A C 1
ATOM 711 O O . ALA A 1 86 ? 0.924 1.507 16.923 1.00 89.00 86 ALA A O 1
ATOM 712 N N . LEU A 1 87 ? -1.228 2.190 16.928 1.00 86.31 87 LEU A N 1
ATOM 713 C CA . LEU A 1 87 ? -0.951 3.583 16.603 1.00 86.31 87 LEU A CA 1
ATOM 714 C C . LEU A 1 87 ? -0.980 4.392 17.904 1.00 86.31 87 LEU A C 1
ATOM 716 O O . LEU A 1 87 ? -1.978 4.378 18.621 1.00 86.31 87 LEU A O 1
ATOM 720 N N . PHE A 1 88 ? 0.138 5.044 18.229 1.00 68.81 88 PHE A N 1
ATOM 721 C CA . PHE A 1 88 ? 0.276 5.901 19.413 1.00 68.81 88 PHE A CA 1
ATOM 722 C C . PHE A 1 88 ? -0.400 7.262 19.210 1.00 68.81 88 PHE A C 1
ATOM 724 O O . PHE A 1 88 ? -0.479 7.727 18.046 1.00 68.81 88 PHE A O 1
#

Nearest PDB structures (foldseek):
  6z0c-assembly1_A  TM=5.726E-01  e=4.044E+00  Escherichia coli
  6w2q-assembly1_A  TM=3.756E-01  e=2.704E+00  synthetic construct
  3tul-assembly5_D  TM=3.299E-01  e=8.063E+00  Salmonella enterica subsp. enterica serovar Typhimurium

Secondary structure (DSSP, 8-state):
----SGGG--HHHHHHHHHHHHHHHHHHHHHHHH-SSHHHHHHHHHHHHHHHHHHHHS-TT-HHHHHHHHHHHHHHHHH--SSPPPP-

Radius of gyration: 15.64 Å; Cα contacts (8 Å, |Δi|>4): 68; chains: 1; bounding box: 38×18×46 Å

Solvent-accessible surface area (backbone atoms only — not comparable to full-atom values): 5144 Å² total; per-residue (Å²): 137,87,90,72,76,59,85,78,64,68,68,62,59,53,52,52,36,52,50,48,45,48,54,47,31,52,52,28,49,50,38,25,72,68,37,93,42,70,68,51,21,50,51,26,49,52,51,25,52,49,52,53,50,55,67,64,68,50,54,89,68,38,62,69,54,40,54,53,53,34,55,51,42,52,52,52,55,72,68,55,64,94,63,74,76,89,81,132

Mean predicted aligned error: 5.34 Å

pLDDT: mean 90.83, std 14.69, range [36.59, 98.56]

Foldseek 3Di:
DDPDPLPDDDLVLLVLLVVLLVVLLVQLCVQLVVPPDPVRVVVSVVVNVVSNVQSVPQDSSDPVSSVVSSVVSVVVVVPDDSHDDDDD

Sequence (88 aa):
MNQNNDKHFDPMIYDVMRELSTQIVGRYSAWETEAATEREAKHWHEEWLRVRNEARAVDSRSRSAIEAKTAELRETLRQLPTKAPALF

Organism: NCBI:txid198431